Protein AF-A0A9P9EQW3-F1 (afdb_monomer_lite)

Organism: NCBI:txid307937

Structure (mmCIF, N/CA/C/O backbone):
data_AF-A0A9P9EQW3-F1
#
_entry.id   AF-A0A9P9EQW3-F1
#
loop_
_atom_site.group_PDB
_atom_site.id
_atom_site.type_symbol
_atom_site.label_atom_id
_atom_site.label_alt_id
_atom_site.label_comp_id
_atom_site.label_asym_id
_atom_site.label_entity_id
_atom_site.label_seq_id
_atom_site.pdbx_PDB_ins_code
_atom_site.Cartn_x
_atom_site.Cartn_y
_atom_site.Cartn_z
_atom_site.occupancy
_atom_site.B_iso_or_equiv
_atom_site.auth_seq_id
_atom_site.auth_comp_id
_atom_site.auth_asym_id
_atom_site.auth_atom_id
_atom_site.pdbx_PDB_model_num
ATOM 1 N N . MET A 1 1 ? 19.877 2.188 -6.992 1.00 42.69 1 MET A N 1
ATOM 2 C CA . MET A 1 1 ? 19.380 2.357 -5.609 1.00 42.69 1 MET A CA 1
ATOM 3 C C . MET A 1 1 ? 19.312 3.859 -5.352 1.00 42.69 1 MET A C 1
ATOM 5 O O . MET A 1 1 ? 20.368 4.459 -5.308 1.00 42.69 1 MET A O 1
ATOM 9 N N . VAL A 1 2 ? 18.202 4.599 -5.326 1.00 52.00 2 VAL A N 1
ATOM 10 C CA . VAL A 1 2 ? 16.741 4.404 -5.470 1.00 52.00 2 VAL A CA 1
ATOM 11 C C . VAL A 1 2 ? 16.302 4.704 -6.915 1.00 52.00 2 VAL A C 1
ATOM 13 O O . VAL A 1 2 ? 16.781 5.686 -7.466 1.00 52.00 2 VAL A O 1
ATOM 16 N N . LEU A 1 3 ? 15.404 3.917 -7.531 1.00 54.00 3 LEU A N 1
ATOM 17 C CA . LEU A 1 3 ? 14.739 4.289 -8.802 1.00 54.00 3 LEU A CA 1
ATOM 18 C C . LEU A 1 3 ? 13.274 3.803 -8.864 1.00 54.00 3 LEU A C 1
ATOM 20 O O . LEU A 1 3 ? 12.832 3.255 -9.867 1.00 54.00 3 LEU A O 1
ATOM 24 N N . GLY A 1 4 ? 12.501 4.015 -7.797 1.00 61.28 4 GLY A N 1
ATOM 25 C CA . GLY A 1 4 ? 11.040 4.028 -7.904 1.00 61.28 4 GLY A CA 1
ATOM 26 C C . GLY A 1 4 ? 10.619 5.409 -8.404 1.00 61.28 4 GLY A C 1
ATOM 27 O O . GLY A 1 4 ? 10.939 6.392 -7.748 1.00 61.28 4 GLY A O 1
ATOM 28 N N . LEU A 1 5 ? 9.950 5.490 -9.560 1.00 63.59 5 LEU A N 1
ATOM 29 C CA . LEU A 1 5 ? 9.475 6.723 -10.227 1.00 63.59 5 LEU A CA 1
ATOM 30 C C . LEU A 1 5 ? 10.499 7.528 -11.061 1.00 63.59 5 LEU A C 1
ATOM 32 O O . LEU A 1 5 ? 10.187 8.651 -11.430 1.00 63.59 5 LEU A O 1
ATOM 36 N N . GLN A 1 6 ? 11.648 6.928 -11.412 1.00 58.50 6 GLN A N 1
ATOM 37 C CA . GLN A 1 6 ? 12.658 7.349 -12.416 1.00 58.50 6 GLN A CA 1
ATOM 38 C C . GLN A 1 6 ? 13.030 8.853 -12.455 1.00 58.50 6 GLN A C 1
ATOM 40 O O . GLN A 1 6 ? 12.239 9.702 -12.820 1.00 58.50 6 GLN A O 1
ATOM 45 N N . SER A 1 7 ? 14.279 9.214 -12.164 1.00 70.06 7 SER A N 1
ATOM 46 C CA . SER A 1 7 ? 14.736 10.614 -12.156 1.00 70.06 7 SER A CA 1
ATOM 47 C C . SER A 1 7 ? 15.167 11.140 -13.541 1.00 70.06 7 SER A C 1
ATOM 49 O O . SER A 1 7 ? 15.603 10.384 -14.411 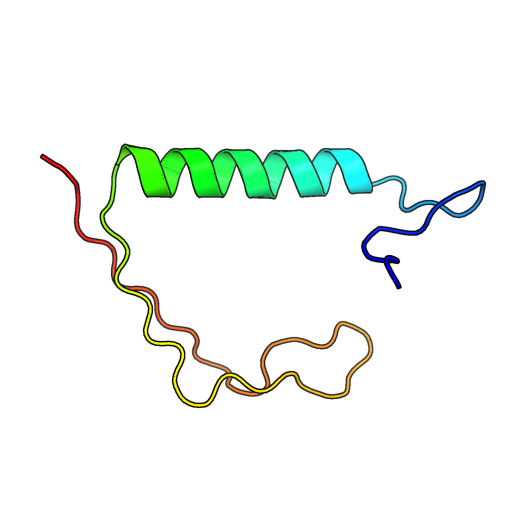1.00 70.06 7 SER A O 1
ATOM 51 N N . GLY A 1 8 ? 15.082 12.462 -13.749 1.00 75.12 8 GLY A N 1
ATOM 52 C CA . GLY A 1 8 ? 15.582 13.150 -14.951 1.00 75.12 8 GLY A CA 1
ATOM 53 C C . GLY A 1 8 ? 14.553 13.316 -16.081 1.00 75.12 8 GLY A C 1
ATOM 54 O O . GLY A 1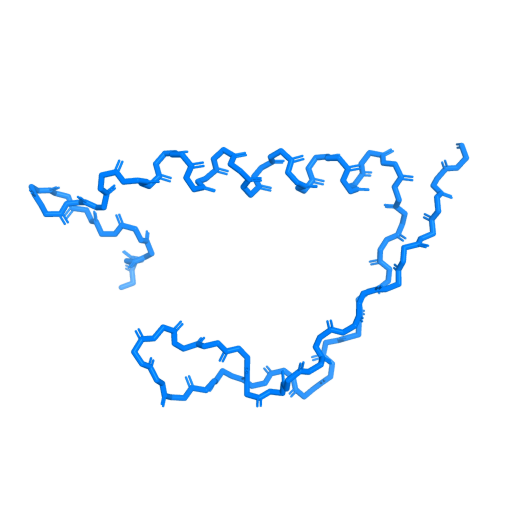 8 ? 13.349 13.234 -15.867 1.00 75.12 8 GLY A O 1
ATOM 55 N N . ALA A 1 9 ? 15.014 13.555 -17.314 1.00 77.06 9 ALA A N 1
ATOM 56 C CA . ALA A 1 9 ? 14.152 13.886 -18.465 1.00 77.06 9 ALA A CA 1
ATOM 57 C C . ALA A 1 9 ? 13.193 12.759 -18.916 1.00 77.06 9 ALA A C 1
ATOM 59 O O . ALA A 1 9 ? 12.344 12.974 -19.777 1.00 77.06 9 ALA A O 1
ATOM 60 N N . ARG A 1 10 ? 13.340 11.551 -18.360 1.00 79.94 10 ARG A N 1
ATOM 61 C CA . ARG A 1 10 ? 12.487 10.378 -18.616 1.00 79.94 10 ARG A CA 1
ATOM 62 C C . ARG A 1 10 ? 11.660 9.997 -17.386 1.00 79.94 10 ARG A C 1
ATOM 64 O O . ARG A 1 10 ? 11.229 8.856 -17.274 1.00 79.94 10 ARG A O 1
ATOM 71 N N . MET A 1 11 ? 11.469 10.940 -16.463 1.00 82.62 11 MET A N 1
ATOM 72 C CA . MET A 1 11 ? 10.674 10.722 -15.264 1.00 82.62 11 MET A CA 1
ATOM 73 C C . MET A 1 11 ? 9.236 10.349 -15.594 1.00 82.62 11 MET A C 1
ATOM 75 O O . MET A 1 11 ? 8.646 10.838 -16.561 1.00 82.62 11 MET A O 1
ATOM 79 N N . TYR A 1 12 ? 8.667 9.491 -14.750 1.00 84.62 12 TYR A N 1
ATOM 80 C CA . TYR A 1 12 ? 7.270 9.121 -14.856 1.00 84.62 12 TYR A CA 1
ATOM 81 C C . TYR A 1 12 ? 6.383 10.354 -14.634 1.00 84.62 12 TYR A C 1
ATOM 83 O O . TYR A 1 12 ? 6.311 10.899 -13.534 1.00 84.62 12 TYR A O 1
ATOM 91 N N . ILE A 1 13 ? 5.684 10.784 -15.688 1.00 88.31 13 ILE A N 1
ATOM 92 C CA . ILE A 1 13 ? 4.825 11.982 -15.681 1.00 88.31 13 ILE A CA 1
ATOM 93 C C . ILE A 1 13 ? 3.717 11.858 -14.623 1.00 88.31 13 ILE A C 1
ATOM 95 O O . ILE A 1 13 ? 3.352 12.835 -13.974 1.00 88.31 13 ILE A O 1
ATOM 99 N N . GLY A 1 14 ? 3.216 10.638 -14.408 1.00 86.12 14 GLY A N 1
ATOM 100 C CA . GLY A 1 14 ? 2.201 10.341 -13.401 1.00 86.12 14 GLY A CA 1
ATOM 101 C C . GLY A 1 14 ? 2.738 10.190 -11.975 1.00 86.12 14 GLY A C 1
ATOM 102 O O . GLY A 1 14 ? 1.953 9.862 -11.092 1.00 86.12 14 GLY A O 1
ATOM 103 N N . GLY A 1 15 ? 4.037 10.397 -11.726 1.00 85.25 15 GLY A N 1
ATOM 104 C CA . GLY A 1 15 ? 4.664 10.107 -10.431 1.00 85.25 15 GLY A CA 1
ATOM 105 C C . GLY A 1 15 ? 4.034 10.873 -9.275 1.00 85.25 15 GLY A C 1
ATOM 106 O O . GLY A 1 15 ? 3.708 10.277 -8.253 1.00 85.25 15 GLY A O 1
ATOM 107 N N . ASN A 1 16 ? 3.763 12.164 -9.476 1.00 88.06 16 ASN A N 1
ATOM 108 C CA . ASN A 1 16 ? 3.122 12.994 -8.456 1.00 88.06 16 ASN A CA 1
ATOM 109 C C . ASN A 1 16 ? 1.678 12.557 -8.188 1.00 88.06 16 ASN A C 1
ATOM 111 O O . ASN A 1 16 ? 1.276 12.451 -7.036 1.00 88.06 16 ASN A O 1
ATOM 115 N N . LEU A 1 17 ? 0.901 12.262 -9.238 1.00 91.81 17 LEU A N 1
ATOM 116 C CA . LEU A 1 17 ? -0.477 11.791 -9.079 1.00 91.81 17 LEU A CA 1
ATOM 117 C C . LEU A 1 17 ? -0.525 10.450 -8.336 1.00 91.81 17 LEU A C 1
ATOM 119 O O . LEU A 1 17 ? -1.320 10.297 -7.412 1.00 91.81 17 LEU A O 1
ATOM 123 N N . ALA A 1 18 ? 0.337 9.505 -8.717 1.00 89.19 18 ALA A N 1
ATOM 124 C CA . ALA A 1 18 ? 0.431 8.204 -8.065 1.00 89.19 18 ALA A CA 1
ATOM 125 C C . ALA A 1 18 ? 0.827 8.346 -6.588 1.00 89.19 18 ALA A C 1
ATOM 127 O O . ALA A 1 18 ? 0.226 7.700 -5.733 1.00 89.19 18 ALA A O 1
ATOM 128 N N . MET A 1 19 ? 1.780 9.231 -6.278 1.00 90.06 19 MET A N 1
ATOM 129 C CA . MET A 1 19 ? 2.184 9.495 -4.897 1.00 90.06 19 MET A CA 1
ATOM 130 C C . MET A 1 19 ? 1.028 10.062 -4.075 1.00 90.06 19 MET A C 1
ATOM 132 O O . MET A 1 19 ? 0.713 9.518 -3.022 1.00 90.06 19 MET A O 1
ATOM 136 N N . TYR A 1 20 ? 0.330 11.078 -4.592 1.00 93.62 20 TYR A N 1
ATOM 137 C CA . TYR A 1 20 ? -0.832 11.638 -3.904 1.00 93.62 20 TYR A CA 1
ATOM 138 C C . TYR A 1 20 ? -1.907 10.582 -3.651 1.00 93.62 20 TYR A C 1
ATOM 140 O O . TYR A 1 20 ? -2.455 10.518 -2.556 1.00 93.62 20 TYR A O 1
ATOM 148 N N . GLN A 1 21 ? -2.204 9.723 -4.629 1.00 94.38 21 GLN A N 1
ATOM 149 C CA . GLN A 1 21 ? -3.178 8.646 -4.444 1.00 94.38 21 GLN A CA 1
ATOM 150 C C . GLN A 1 21 ? -2.775 7.700 -3.306 1.00 94.38 21 GLN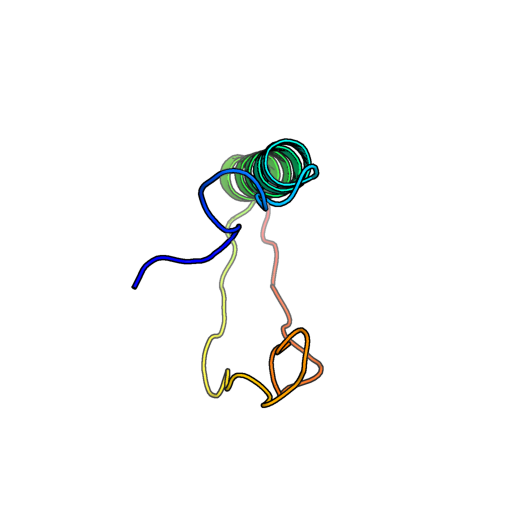 A C 1
ATOM 152 O O . GLN A 1 21 ? -3.611 7.386 -2.460 1.00 94.38 21 GLN A O 1
ATOM 157 N N . ILE A 1 22 ? -1.504 7.290 -3.248 1.00 92.81 22 ILE A N 1
ATOM 158 C CA . ILE A 1 22 ? -0.985 6.433 -2.174 1.00 92.81 22 ILE A CA 1
ATOM 159 C C . ILE A 1 22 ? -1.091 7.149 -0.823 1.00 92.81 22 ILE A C 1
ATOM 161 O O . ILE A 1 22 ? -1.636 6.584 0.123 1.00 92.81 22 ILE A O 1
ATOM 165 N N . GLU A 1 23 ? -0.638 8.400 -0.734 1.00 93.75 23 GLU A N 1
ATOM 166 C CA . GLU A 1 23 ? -0.689 9.196 0.497 1.00 93.75 23 GLU A CA 1
ATOM 167 C C . GLU A 1 23 ? -2.120 9.375 1.014 1.00 93.75 23 GLU A C 1
ATOM 169 O O . GLU A 1 23 ? -2.376 9.160 2.198 1.00 93.75 23 GLU A O 1
ATOM 174 N N . PHE A 1 24 ? -3.073 9.706 0.138 1.00 95.31 24 PHE A N 1
ATOM 175 C CA . PHE A 1 24 ? -4.478 9.866 0.517 1.00 95.31 24 PHE A CA 1
ATOM 176 C C . PHE A 1 24 ? -5.098 8.554 1.009 1.00 95.31 24 PHE A C 1
ATOM 178 O O . PHE A 1 24 ? -5.819 8.559 2.009 1.00 95.31 24 PHE A O 1
ATOM 185 N N . ILE A 1 25 ? -4.809 7.432 0.342 1.00 92.19 25 ILE A N 1
ATOM 186 C CA . ILE A 1 25 ? -5.296 6.112 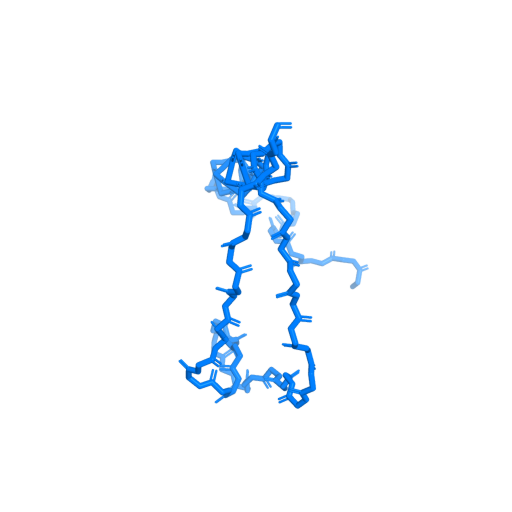0.761 1.00 92.19 25 ILE A CA 1
ATOM 187 C C . ILE A 1 25 ? -4.716 5.748 2.133 1.00 92.19 25 ILE A C 1
ATOM 189 O O . ILE A 1 25 ? -5.468 5.369 3.032 1.00 92.19 25 ILE A O 1
ATOM 193 N N . LEU A 1 26 ? -3.405 5.913 2.331 1.00 91.12 26 LEU A N 1
ATOM 194 C CA . LEU A 1 26 ? -2.752 5.622 3.609 1.00 91.12 26 LEU A CA 1
ATOM 195 C C . LEU A 1 26 ? -3.277 6.521 4.731 1.00 91.12 26 LEU A C 1
ATOM 197 O O . LEU A 1 26 ? -3.609 6.017 5.801 1.00 91.12 26 LEU A O 1
ATOM 201 N N . ALA A 1 27 ? -3.418 7.826 4.491 1.00 92.88 27 ALA A N 1
ATOM 202 C CA . ALA A 1 27 ? -3.960 8.757 5.475 1.00 92.88 27 ALA A CA 1
ATOM 203 C C . ALA A 1 27 ? -5.387 8.371 5.895 1.00 92.88 27 ALA A C 1
ATOM 205 O O . ALA A 1 27 ? -5.693 8.338 7.090 1.00 92.88 27 ALA A O 1
ATOM 206 N N . ALA A 1 28 ? -6.252 8.020 4.937 1.00 92.00 28 ALA A N 1
ATOM 207 C CA . ALA A 1 28 ? -7.611 7.572 5.227 1.00 92.00 28 ALA A CA 1
ATOM 208 C C . ALA A 1 28 ? -7.631 6.270 6.044 1.00 92.00 28 ALA A C 1
ATOM 210 O O . ALA A 1 28 ? -8.429 6.150 6.977 1.00 92.00 28 ALA A O 1
ATOM 211 N N . LEU A 1 29 ? -6.745 5.320 5.729 1.00 90.19 29 LEU A N 1
ATOM 212 C CA . LEU A 1 29 ? -6.631 4.057 6.454 1.00 90.19 29 LEU A CA 1
ATOM 213 C C . LEU A 1 29 ? -6.119 4.269 7.881 1.00 90.19 29 LEU A C 1
ATOM 215 O O . LEU A 1 29 ? -6.817 3.901 8.819 1.00 90.19 29 LEU A O 1
ATOM 219 N N . TYR A 1 30 ? -4.968 4.918 8.063 1.00 87.88 30 TYR A N 1
ATOM 220 C CA . TYR A 1 30 ? -4.352 5.092 9.384 1.00 87.88 30 TYR A CA 1
ATOM 221 C C . TYR A 1 30 ? -5.127 6.028 10.316 1.00 87.88 30 TYR A C 1
ATOM 223 O O . TYR A 1 30 ? -5.045 5.873 11.531 1.00 87.88 30 TYR A O 1
ATOM 231 N N . THR A 1 31 ? -5.905 6.973 9.779 1.00 91.44 31 THR A N 1
ATOM 232 C CA . THR A 1 31 ? -6.749 7.849 10.611 1.00 91.44 31 THR A CA 1
ATOM 233 C C . THR A 1 31 ? -7.971 7.112 11.158 1.00 91.44 31 THR A C 1
ATOM 235 O O . THR A 1 31 ? -8.432 7.411 12.255 1.00 91.44 31 THR A O 1
ATOM 238 N N . ASN A 1 32 ? -8.523 6.163 10.395 1.00 90.56 32 ASN A N 1
ATOM 239 C CA . ASN A 1 32 ? -9.832 5.581 10.694 1.00 90.56 32 ASN A CA 1
ATOM 240 C C . ASN A 1 32 ? -9.782 4.104 11.090 1.00 90.56 32 ASN A C 1
ATOM 242 O O . ASN A 1 32 ? -10.770 3.599 11.621 1.00 90.56 32 ASN A O 1
ATOM 246 N N . PHE A 1 33 ? -8.684 3.392 10.829 1.00 90.50 33 PHE A N 1
ATOM 247 C CA . PHE A 1 33 ? -8.592 1.946 11.009 1.00 90.50 33 PHE A CA 1
ATOM 248 C C . PHE A 1 33 ? -7.251 1.514 11.619 1.00 90.50 33 PHE A C 1
ATOM 250 O O . PHE A 1 33 ? -6.182 1.949 11.208 1.00 90.50 33 PHE A O 1
ATOM 257 N N . THR A 1 34 ? -7.307 0.573 12.559 1.00 84.50 34 THR A N 1
ATOM 258 C CA . THR A 1 34 ? -6.193 -0.317 12.873 1.00 84.50 34 THR A CA 1
ATOM 259 C C . THR A 1 34 ? -6.130 -1.394 11.798 1.00 84.50 34 THR A C 1
ATOM 261 O O . THR A 1 34 ? -7.107 -2.117 11.567 1.00 84.50 34 THR A O 1
ATOM 264 N N . THR A 1 35 ? -4.975 -1.513 11.155 1.00 79.44 35 THR A N 1
ATOM 265 C CA . THR A 1 35 ? -4.736 -2.425 10.038 1.00 79.44 35 THR A CA 1
ATOM 266 C C . THR A 1 35 ? -3.732 -3.510 10.439 1.00 79.44 35 THR A C 1
ATOM 268 O O . THR A 1 35 ? -2.538 -3.364 10.195 1.00 79.44 35 THR A O 1
ATOM 271 N N . PRO A 1 36 ? -4.159 -4.608 11.095 1.00 70.94 36 PRO A N 1
ATOM 272 C CA . PRO A 1 36 ? -3.292 -5.771 11.241 1.00 70.94 36 PRO A CA 1
ATOM 273 C C . PRO A 1 36 ? -2.978 -6.342 9.851 1.00 70.94 36 PRO A C 1
ATOM 275 O O . PRO A 1 36 ? -3.879 -6.813 9.148 1.00 70.94 36 PRO A O 1
ATOM 278 N N . VAL A 1 37 ? -1.704 -6.256 9.474 1.00 77.62 37 VAL A N 1
ATOM 279 C CA . VAL A 1 37 ? -1.132 -6.849 8.263 1.00 77.62 37 VAL A CA 1
ATOM 280 C C . VAL A 1 37 ? -0.479 -8.168 8.655 1.00 77.62 37 VAL A C 1
ATOM 282 O O . VAL A 1 37 ? 0.157 -8.253 9.701 1.00 77.62 37 VAL A O 1
ATOM 285 N N . ASP A 1 38 ? -0.704 -9.181 7.832 1.00 73.31 38 ASP A N 1
ATOM 286 C CA . ASP A 1 38 ? -0.012 -10.462 7.873 1.00 73.31 38 ASP A CA 1
ATOM 287 C C . ASP A 1 38 ? 0.940 -10.458 6.671 1.00 73.31 38 ASP A C 1
ATOM 289 O O . ASP A 1 38 ? 0.474 -10.316 5.536 1.00 73.31 38 ASP A O 1
ATOM 293 N N . ASP A 1 39 ? 2.246 -10.432 6.926 1.00 72.44 39 ASP A N 1
ATOM 294 C CA . ASP A 1 39 ? 3.302 -10.292 5.918 1.00 72.44 39 ASP A CA 1
ATOM 295 C C . ASP A 1 39 ? 4.135 -11.570 5.736 1.00 72.44 39 ASP A C 1
ATOM 297 O O . ASP A 1 39 ? 5.137 -11.551 5.015 1.00 72.44 39 ASP A O 1
ATOM 301 N N . GLU A 1 40 ? 3.701 -12.687 6.328 1.00 77.31 40 GLU A N 1
ATOM 302 C CA . GLU A 1 40 ? 4.313 -13.992 6.092 1.00 77.31 40 GLU A CA 1
ATOM 303 C C . GLU A 1 40 ? 4.200 -14.365 4.595 1.00 77.31 40 GLU A C 1
ATOM 305 O O . GLU A 1 40 ? 3.151 -14.221 3.965 1.00 77.31 40 GLU A O 1
ATOM 310 N N . ASP A 1 41 ? 5.319 -14.803 4.007 1.00 70.69 41 ASP A N 1
ATOM 311 C CA . ASP A 1 41 ? 5.436 -15.314 2.630 1.00 70.69 41 ASP A CA 1
ATOM 312 C C . ASP A 1 41 ? 5.104 -14.335 1.477 1.00 70.69 41 ASP A C 1
ATOM 314 O O . ASP A 1 41 ? 4.801 -14.749 0.350 1.00 70.69 41 ASP A O 1
ATOM 318 N N . VAL A 1 42 ? 5.206 -13.018 1.697 1.00 78.88 42 VAL A N 1
ATOM 319 C CA . VAL A 1 42 ? 5.068 -12.027 0.612 1.00 78.88 42 VAL A CA 1
ATOM 320 C C . VAL A 1 42 ? 6.348 -11.958 -0.233 1.00 78.88 42 VAL A C 1
ATOM 322 O O . VAL A 1 42 ? 7.240 -11.148 0.011 1.00 78.88 42 VAL A O 1
ATOM 325 N N . GLU A 1 43 ? 6.431 -12.782 -1.279 1.00 85.12 43 GLU A N 1
ATOM 326 C CA . GLU A 1 43 ? 7.503 -12.697 -2.283 1.00 85.12 43 GLU A CA 1
ATOM 327 C C . GLU A 1 43 ? 7.098 -11.826 -3.479 1.00 85.12 43 GLU A C 1
ATOM 329 O O . GLU A 1 43 ? 5.938 -11.822 -3.894 1.00 85.12 43 GLU A O 1
ATOM 334 N N . GLN A 1 44 ? 8.052 -11.116 -4.081 1.00 83.12 44 GLN A N 1
ATOM 335 C CA . GLN A 1 44 ? 7.821 -10.340 -5.301 1.00 83.12 44 GLN A CA 1
ATOM 336 C C . GLN A 1 44 ? 7.913 -11.243 -6.539 1.00 83.12 44 GLN A C 1
ATOM 338 O O . GLN A 1 44 ? 8.900 -11.952 -6.718 1.00 83.12 44 GLN A O 1
ATOM 343 N N . ALA A 1 45 ? 6.908 -11.199 -7.417 1.00 87.00 45 ALA A N 1
ATOM 344 C CA . ALA A 1 45 ? 6.962 -11.904 -8.692 1.00 87.00 45 ALA A CA 1
ATOM 345 C C . ALA A 1 45 ? 7.987 -11.254 -9.631 1.00 87.00 45 ALA A C 1
ATOM 347 O O . ALA A 1 45 ? 8.039 -10.027 -9.755 1.00 87.00 45 ALA A O 1
ATOM 348 N N . ASP A 1 46 ? 8.748 -12.073 -10.355 1.00 83.12 46 ASP A N 1
ATOM 349 C CA . ASP A 1 46 ? 9.627 -11.594 -11.421 1.00 83.12 46 ASP A CA 1
ATOM 350 C C . ASP A 1 46 ? 8.797 -11.307 -12.682 1.00 83.12 46 ASP A C 1
ATOM 352 O O . ASP A 1 46 ? 8.454 -12.197 -13.463 1.00 83.12 46 ASP A O 1
ATOM 356 N N . GLY A 1 47 ? 8.382 -10.050 -12.835 1.00 82.00 47 GLY A N 1
ATOM 357 C CA . GLY A 1 47 ? 7.552 -9.597 -13.945 1.00 82.00 47 GLY A CA 1
ATOM 358 C C . GLY A 1 47 ? 7.712 -8.105 -14.211 1.00 82.00 47 GLY A C 1
ATOM 359 O O . GLY A 1 47 ? 8.207 -7.360 -13.374 1.00 82.00 47 GLY A O 1
ATOM 360 N N . TYR A 1 48 ? 7.242 -7.636 -15.371 1.00 81.06 48 TYR A N 1
ATOM 361 C CA . TYR A 1 48 ? 7.430 -6.242 -15.811 1.00 81.06 48 TYR A CA 1
ATOM 362 C C . TYR A 1 48 ? 6.928 -5.185 -14.801 1.00 81.06 48 TYR A C 1
ATOM 364 O O . TYR A 1 48 ? 7.542 -4.132 -14.660 1.00 81.06 48 TYR A O 1
ATOM 372 N N . ILE A 1 49 ? 5.832 -5.473 -14.089 1.00 82.00 49 ILE A N 1
ATOM 373 C CA . ILE A 1 49 ? 5.261 -4.622 -13.021 1.00 82.00 49 ILE A CA 1
ATOM 374 C C . ILE A 1 49 ? 5.554 -5.219 -11.622 1.00 82.00 49 ILE A C 1
ATOM 376 O O . ILE A 1 49 ? 5.292 -4.583 -10.609 1.00 82.00 49 ILE A O 1
ATOM 380 N N . ALA A 1 50 ? 6.125 -6.428 -11.568 1.00 85.25 50 ALA A N 1
ATOM 381 C CA . ALA A 1 50 ? 6.540 -7.145 -10.361 1.00 85.25 50 ALA A CA 1
ATOM 382 C C . ALA A 1 50 ? 5.537 -7.080 -9.180 1.00 85.25 50 ALA A C 1
ATOM 384 O O . ALA A 1 50 ? 5.886 -6.562 -8.111 1.00 85.25 50 ALA A O 1
ATOM 385 N N . PRO A 1 51 ? 4.284 -7.555 -9.360 1.00 82.81 51 PRO A N 1
ATOM 386 C CA . PRO A 1 51 ? 3.312 -7.624 -8.269 1.00 82.81 51 PRO A CA 1
ATOM 387 C C . PRO A 1 51 ? 3.760 -8.636 -7.196 1.00 82.81 51 PRO A C 1
ATOM 389 O O . PRO A 1 51 ? 4.674 -9.427 -7.441 1.00 82.81 51 PRO A O 1
ATOM 392 N N . PRO A 1 52 ? 3.113 -8.674 -6.019 1.00 84.69 52 PRO A N 1
ATOM 393 C CA . PRO A 1 52 ? 3.250 -9.808 -5.110 1.00 84.69 52 PRO A CA 1
ATOM 394 C C . PRO A 1 52 ? 2.952 -11.129 -5.839 1.00 84.69 52 PRO A C 1
ATOM 396 O O . PRO A 1 52 ? 2.010 -11.211 -6.625 1.00 84.69 52 PRO A O 1
ATOM 399 N N . SER A 1 53 ? 3.767 -12.151 -5.587 1.00 82.44 53 SER A N 1
ATOM 400 C CA . SER A 1 53 ? 3.636 -13.502 -6.156 1.00 82.44 53 SER A CA 1
ATOM 401 C C . SER A 1 53 ? 2.351 -14.205 -5.718 1.00 82.44 53 SER A C 1
ATOM 403 O O . SER A 1 53 ? 1.790 -15.003 -6.466 1.00 82.44 53 SER A O 1
ATOM 405 N N . GLN A 1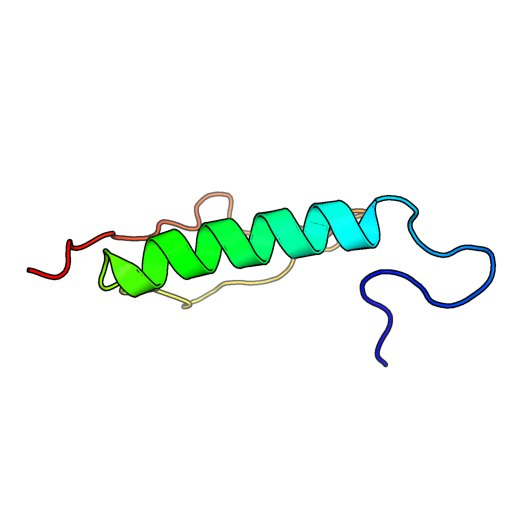 54 ? 1.863 -13.874 -4.522 1.00 73.44 54 GLN A N 1
ATOM 406 C CA . GLN A 1 54 ? 0.615 -14.375 -3.971 1.00 73.44 54 GLN A CA 1
ATOM 407 C C . GLN A 1 54 ? -0.550 -13.484 -4.419 1.00 73.44 54 GLN A C 1
ATOM 409 O O . GLN A 1 54 ? -0.575 -12.285 -4.146 1.00 73.44 54 GLN A O 1
ATOM 414 N N . GLU A 1 55 ? -1.572 -14.073 -5.045 1.00 64.94 55 GLU A N 1
ATOM 415 C CA . GLU A 1 55 ? -2.756 -13.342 -5.537 1.00 64.94 55 GLU A CA 1
ATOM 416 C C . GLU A 1 55 ? -3.651 -12.763 -4.419 1.00 64.94 55 GLU A C 1
ATOM 418 O O . GLU A 1 55 ? -4.626 -12.062 -4.697 1.00 64.94 55 GLU A O 1
ATOM 423 N N . LYS A 1 56 ? -3.366 -13.058 -3.142 1.00 64.56 56 LYS A N 1
ATOM 424 C CA . LYS A 1 56 ? -4.210 -12.675 -2.002 1.00 64.56 56 LYS A CA 1
ATOM 425 C C . LYS A 1 56 ? -3.410 -12.031 -0.874 1.00 64.56 56 LYS A C 1
ATOM 427 O O . LYS A 1 56 ? -3.215 -12.634 0.175 1.00 64.56 56 LYS A O 1
ATOM 432 N N . MET A 1 57 ? -3.052 -10.761 -1.041 1.00 69.12 57 MET A N 1
ATOM 433 C CA . MET A 1 57 ? -2.750 -9.905 0.109 1.00 69.12 57 MET A CA 1
ATOM 434 C C . MET A 1 57 ? -4.076 -9.455 0.740 1.00 69.12 57 MET A C 1
ATOM 436 O O . MET A 1 57 ? -4.774 -8.594 0.203 1.00 69.12 57 MET A O 1
ATOM 440 N N . VAL A 1 58 ? -4.467 -10.073 1.856 1.00 75.00 58 VAL A N 1
ATOM 441 C CA . VAL A 1 58 ? -5.720 -9.749 2.558 1.00 75.00 58 VAL A CA 1
ATOM 442 C C . VAL A 1 58 ? -5.421 -8.855 3.754 1.00 75.00 58 VAL A C 1
ATOM 444 O O . VAL A 1 58 ? -4.746 -9.265 4.693 1.00 75.00 58 VAL A O 1
ATOM 447 N N . ILE A 1 59 ? -5.983 -7.647 3.757 1.00 78.88 59 ILE A N 1
ATOM 448 C CA . ILE A 1 59 ? -5.842 -6.698 4.866 1.00 78.88 59 ILE A CA 1
ATOM 449 C C . ILE A 1 59 ? -7.126 -6.710 5.694 1.00 78.88 59 ILE A C 1
ATOM 451 O O . ILE A 1 59 ? -8.228 -6.546 5.165 1.00 78.88 59 ILE A O 1
ATOM 455 N N . ARG A 1 60 ? -6.998 -6.879 7.012 1.00 83.62 60 ARG A N 1
ATOM 456 C CA . ARG A 1 60 ? -8.121 -6.735 7.947 1.00 83.62 60 ARG A CA 1
ATOM 457 C C . ARG A 1 60 ? -8.213 -5.281 8.405 1.00 83.62 60 ARG A C 1
ATOM 459 O O . ARG A 1 60 ? -7.249 -4.742 8.933 1.00 83.62 60 ARG A O 1
ATOM 466 N N . LEU A 1 61 ? -9.380 -4.659 8.244 1.00 85.94 61 LEU A N 1
ATOM 467 C CA . LEU A 1 61 ? -9.642 -3.293 8.707 1.00 85.94 61 LEU A CA 1
ATOM 468 C C . LEU A 1 61 ? -10.477 -3.330 9.990 1.00 85.94 61 LEU A C 1
ATOM 470 O O . LEU A 1 61 ? -11.592 -3.852 9.993 1.00 85.94 61 LEU A O 1
ATOM 474 N N . LYS A 1 62 ? -9.959 -2.762 11.082 1.00 88.19 62 LYS A N 1
ATOM 475 C CA . LYS A 1 62 ? -10.710 -2.561 12.331 1.00 88.19 62 LYS A CA 1
ATOM 476 C C . LYS A 1 62 ? -10.847 -1.071 12.590 1.00 88.19 62 LYS A C 1
ATOM 478 O O . LYS A 1 62 ? -9.835 -0.406 12.744 1.00 88.19 62 LYS A O 1
ATOM 483 N N . ARG A 1 63 ? -12.066 -0.528 12.621 1.00 87.81 63 ARG A N 1
ATOM 484 C CA . ARG A 1 63 ? -12.266 0.918 12.809 1.00 87.81 63 ARG A CA 1
ATOM 485 C C . ARG A 1 63 ? -11.718 1.366 14.171 1.00 87.81 63 ARG A C 1
ATOM 487 O O . ARG A 1 63 ? -12.028 0.736 15.180 1.00 87.81 63 ARG A O 1
ATOM 494 N N . VAL A 1 64 ? -10.942 2.445 14.186 1.00 79.81 64 VAL A N 1
ATOM 495 C CA . VAL A 1 64 ? -10.544 3.149 15.412 1.00 79.81 64 VAL A CA 1
ATOM 496 C C . VAL A 1 64 ? -11.783 3.899 15.914 1.00 79.81 64 VA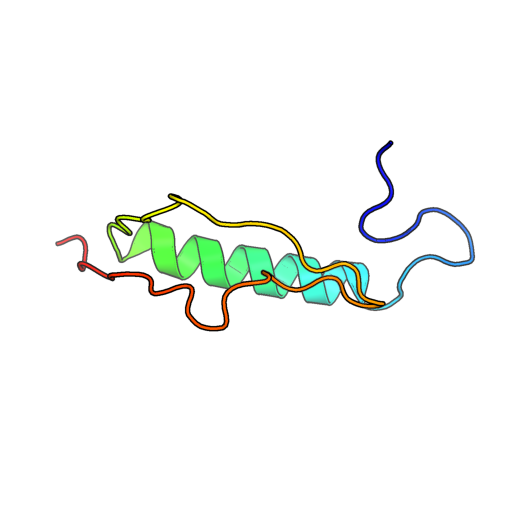L A C 1
ATOM 498 O O . VAL A 1 64 ? -12.478 4.543 15.122 1.00 79.81 64 VAL A O 1
ATOM 501 N N . GLN A 1 65 ? -12.145 3.705 17.182 1.00 64.69 65 GLN A N 1
ATOM 502 C CA . GLN A 1 65 ? -13.282 4.404 17.792 1.00 64.69 65 GLN A CA 1
ATOM 503 C C . GLN A 1 65 ? -12.943 5.867 18.040 1.00 64.69 65 GLN A C 1
ATOM 505 O O . GLN A 1 65 ? -11.838 6.120 18.569 1.00 64.69 65 GLN A O 1
#

Foldseek 3Di:
DDQDQHDDPPGDPCPVVVVVVVVVVVCVQVVFWDKDFDPPPQDFDPDPVGDTPDPDRDIDTDTDD

Radius of gyration: 15.33 Å; chains: 1; bounding box: 33×29×36 Å

InterPro domains:
  IPR036396 Cytochrome P450 superfamily [G3DSA:1.10.630.10] (3-64)

pLDDT: mean 80.44, std 11.25, range [42.69, 95.31]

Sequence (65 aa):
MVLGLQSGARMYIGGNLAMYQIEFILAALYTNFTTPVDDEDVEQADGYIAPPSQEKMVIRLKRVQ

Secondary structure (DSSP, 8-state):
---SS--STT--TTHHHHHHHHHHHHHHHHHHEE-----TT-PBP-SSS--BSSS--PPPPEE--